Protein AF-A0A355UVQ5-F1 (afdb_monomer_lite)

Structure (mmCIF, N/CA/C/O backbone):
data_AF-A0A355UVQ5-F1
#
_entry.id   AF-A0A355UVQ5-F1
#
loop_
_atom_site.group_PDB
_atom_site.id
_atom_site.type_symbol
_atom_site.label_atom_id
_atom_site.label_alt_id
_atom_site.label_comp_id
_atom_site.label_asym_id
_atom_site.label_entity_id
_atom_site.label_seq_id
_atom_site.pdbx_PDB_ins_code
_atom_site.Cartn_x
_atom_site.Cartn_y
_atom_site.Cartn_z
_atom_site.occupancy
_atom_site.B_iso_or_equiv
_atom_site.auth_seq_id
_atom_site.auth_comp_id
_atom_site.auth_asym_id
_atom_site.auth_atom_id
_atom_site.pdbx_PDB_model_num
ATOM 1 N N . MET A 1 1 ? 0.083 -10.992 -23.118 1.00 61.03 1 MET A N 1
ATOM 2 C CA . MET A 1 1 ? -0.703 -11.512 -21.968 1.00 61.03 1 MET A CA 1
ATOM 3 C C . MET A 1 1 ? 0.109 -11.574 -20.675 1.00 61.03 1 MET A C 1
ATOM 5 O O . MET A 1 1 ? -0.439 -11.226 -19.639 1.00 61.03 1 MET A O 1
ATOM 9 N N . ALA A 1 2 ? 1.395 -11.951 -20.711 1.00 70.81 2 ALA A N 1
ATOM 10 C CA . ALA A 1 2 ? 2.245 -12.010 -19.515 1.00 70.81 2 ALA A CA 1
ATOM 11 C C . ALA A 1 2 ? 2.401 -10.656 -18.786 1.00 70.81 2 ALA A C 1
ATOM 13 O O . ALA A 1 2 ? 2.372 -10.621 -17.561 1.00 70.81 2 ALA A O 1
ATOM 14 N N . ASP A 1 3 ? 2.484 -9.538 -19.511 1.00 72.88 3 ASP A N 1
ATOM 15 C CA . ASP A 1 3 ? 2.725 -8.221 -18.894 1.00 72.88 3 ASP A CA 1
ATOM 16 C C . ASP A 1 3 ? 1.530 -7.683 -18.099 1.00 72.88 3 ASP A C 1
ATOM 18 O O . ASP A 1 3 ? 1.706 -7.071 -17.047 1.00 72.88 3 ASP A O 1
ATOM 22 N N . ALA A 1 4 ? 0.306 -7.987 -18.540 1.00 74.50 4 ALA A N 1
ATOM 23 C CA . ALA A 1 4 ? -0.904 -7.648 -17.793 1.00 74.50 4 ALA A CA 1
ATOM 24 C C . ALA A 1 4 ? -0.960 -8.401 -16.454 1.00 74.50 4 ALA A C 1
ATOM 26 O O . ALA A 1 4 ? -1.314 -7.822 -15.430 1.00 74.50 4 ALA A O 1
ATOM 27 N N . LEU A 1 5 ? -0.544 -9.674 -16.440 1.00 80.94 5 LEU A N 1
ATOM 28 C CA . LEU A 1 5 ? -0.437 -10.458 -15.208 1.00 80.94 5 LEU A CA 1
ATOM 29 C C . LEU A 1 5 ? 0.620 -9.882 -14.260 1.00 80.94 5 LEU A C 1
ATOM 31 O O . LEU A 1 5 ? 0.364 -9.830 -13.063 1.00 80.94 5 LEU A O 1
ATOM 35 N N . MET A 1 6 ? 1.751 -9.389 -14.778 1.00 79.06 6 MET A N 1
ATOM 36 C CA . MET A 1 6 ? 2.796 -8.754 -13.960 1.00 79.06 6 MET A CA 1
ATOM 37 C C . MET A 1 6 ? 2.342 -7.440 -13.307 1.00 79.06 6 MET A C 1
ATOM 39 O O . MET A 1 6 ? 2.811 -7.115 -12.219 1.00 79.06 6 MET A O 1
ATOM 43 N N . MET A 1 7 ? 1.420 -6.699 -13.932 1.00 76.62 7 MET A N 1
ATOM 44 C CA . MET A 1 7 ? 0.816 -5.505 -13.325 1.00 76.62 7 MET A CA 1
ATOM 45 C C . MET A 1 7 ? -0.298 -5.841 -12.331 1.00 76.62 7 MET A C 1
ATOM 47 O O . MET A 1 7 ? -0.395 -5.215 -11.278 1.00 76.62 7 MET A O 1
ATOM 51 N N . ILE A 1 8 ? -1.153 -6.811 -12.659 1.00 84.56 8 ILE A N 1
ATOM 52 C CA . ILE A 1 8 ? -2.350 -7.119 -11.865 1.00 84.56 8 ILE A CA 1
ATOM 53 C C . ILE A 1 8 ? -1.999 -7.952 -10.626 1.00 84.56 8 ILE A C 1
ATOM 55 O O . ILE A 1 8 ? -2.594 -7.750 -9.566 1.00 84.56 8 ILE A O 1
ATOM 59 N N . SER A 1 9 ? -1.017 -8.856 -10.708 1.00 86.50 9 SER A N 1
ATOM 60 C CA . SER A 1 9 ? -0.668 -9.743 -9.595 1.00 86.50 9 SER A CA 1
ATOM 61 C C . SER A 1 9 ? -0.261 -9.019 -8.302 1.00 86.50 9 SER A C 1
ATOM 63 O O . SER A 1 9 ? -0.811 -9.384 -7.261 1.00 86.50 9 SER A O 1
ATOM 65 N N . PRO A 1 10 ? 0.623 -7.994 -8.292 1.00 84.94 10 PRO A N 1
ATOM 66 C CA . PRO A 1 10 ? 0.975 -7.295 -7.054 1.00 84.94 10 PRO A CA 1
ATOM 67 C C . PRO A 1 10 ? -0.198 -6.499 -6.468 1.00 84.94 10 PRO A C 1
ATOM 69 O O . PRO A 1 10 ? -0.314 -6.402 -5.249 1.00 84.94 10 PRO A O 1
ATOM 72 N N . VAL A 1 11 ? -1.094 -5.973 -7.310 1.00 87.69 11 VAL A N 1
ATOM 73 C CA . VAL A 1 11 ? -2.294 -5.235 -6.879 1.00 87.69 11 VAL A CA 1
ATOM 74 C C . VAL A 1 11 ? -3.277 -6.168 -6.171 1.00 87.69 11 VAL A C 1
ATOM 76 O O . VAL A 1 11 ? -3.756 -5.858 -5.082 1.00 87.69 11 VAL A O 1
ATOM 79 N N . VAL A 1 12 ? -3.534 -7.342 -6.755 1.00 90.75 12 VAL A N 1
ATOM 80 C CA . VAL A 1 12 ? -4.415 -8.359 -6.165 1.00 90.75 12 VAL A CA 1
ATOM 81 C C . VAL A 1 12 ? -3.822 -8.905 -4.863 1.00 90.75 12 VAL A C 1
ATOM 83 O O . VAL A 1 12 ? -4.527 -8.988 -3.859 1.00 90.75 12 VAL A O 1
ATOM 86 N N . LEU A 1 13 ? -2.521 -9.211 -4.839 1.00 90.75 13 LEU A N 1
ATOM 87 C CA . LEU A 1 13 ? -1.817 -9.627 -3.619 1.00 90.75 13 LEU A CA 1
ATOM 88 C C . LEU A 1 13 ? -1.901 -8.567 -2.515 1.00 90.75 13 LEU A C 1
ATOM 9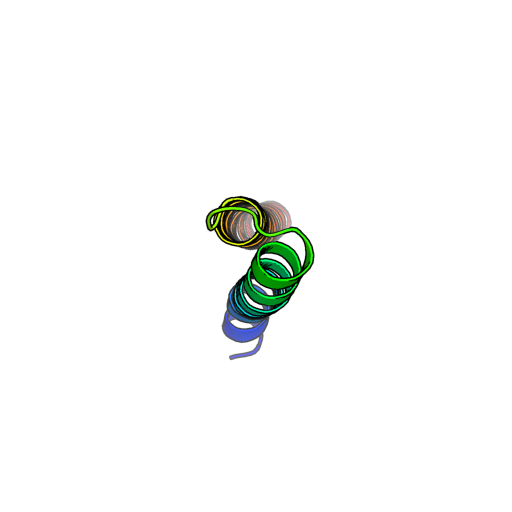0 O O . LEU A 1 13 ? -2.236 -8.899 -1.379 1.00 90.75 13 LEU A O 1
ATOM 94 N N . GLY A 1 14 ? -1.643 -7.300 -2.848 1.00 88.12 14 GLY A N 1
ATOM 95 C CA . GLY A 1 14 ? -1.725 -6.185 -1.905 1.00 88.12 14 GLY A CA 1
ATOM 96 C C . GLY A 1 14 ? -3.129 -5.991 -1.333 1.00 88.12 14 GLY A C 1
ATOM 97 O O . GLY A 1 14 ? -3.272 -5.755 -0.136 1.00 88.12 14 GLY A O 1
ATOM 98 N N . LEU A 1 15 ? -4.167 -6.175 -2.154 1.00 90.38 15 LEU A N 1
ATOM 99 C CA . LEU A 1 15 ? -5.563 -6.112 -1.723 1.00 90.38 15 LEU A CA 1
ATOM 100 C C . LEU A 1 15 ? -5.904 -7.219 -0.712 1.00 90.38 15 LEU A C 1
ATOM 102 O O . LEU A 1 15 ? -6.433 -6.929 0.359 1.00 90.38 15 LEU A O 1
ATOM 106 N N . PHE A 1 16 ? -5.583 -8.481 -1.017 1.00 92.56 16 PHE A N 1
ATOM 107 C CA . PHE A 1 16 ? -5.885 -9.600 -0.114 1.00 92.56 16 PHE A CA 1
ATOM 108 C C . PHE A 1 16 ? -5.088 -9.528 1.193 1.00 92.56 16 PHE A C 1
ATOM 110 O O . PHE A 1 16 ? -5.656 -9.727 2.269 1.00 92.56 16 PHE A O 1
ATOM 117 N N . LEU A 1 17 ? -3.792 -9.212 1.113 1.00 92.00 17 LEU A N 1
ATOM 118 C CA . LEU A 1 17 ? -2.941 -9.047 2.293 1.00 92.00 17 LEU A CA 1
ATOM 119 C C . LEU A 1 17 ? -3.375 -7.852 3.140 1.00 92.00 17 LEU A C 1
ATOM 121 O O . LEU A 1 17 ? -3.397 -7.952 4.364 1.00 92.00 17 LEU A O 1
ATOM 125 N N . GLY A 1 18 ? -3.773 -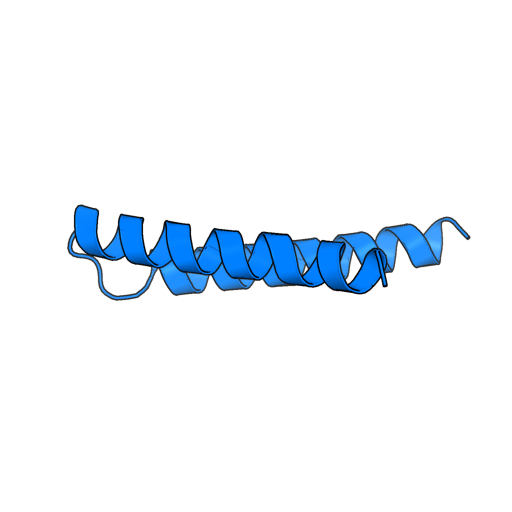6.753 2.503 1.00 90.25 18 GLY A N 1
ATOM 126 C CA . GLY A 1 18 ? -4.275 -5.568 3.181 1.00 90.25 18 GLY A CA 1
ATOM 127 C C . GLY A 1 18 ? -5.564 -5.828 3.937 1.00 90.25 18 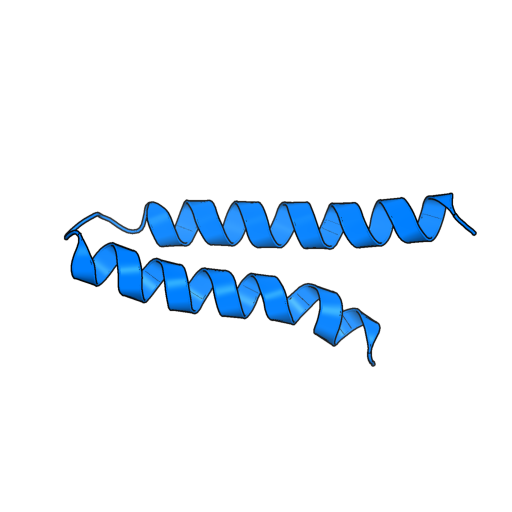GLY A C 1
ATOM 128 O O . GLY A 1 18 ? -5.635 -5.515 5.119 1.00 90.25 18 GLY A O 1
ATOM 129 N N . ILE A 1 19 ? -6.538 -6.498 3.313 1.00 91.88 19 ILE A N 1
ATOM 130 C CA . ILE A 1 19 ? -7.802 -6.847 3.975 1.00 91.88 19 ILE A CA 1
ATOM 131 C C . ILE A 1 19 ? -7.551 -7.797 5.151 1.00 91.88 19 ILE A C 1
ATOM 133 O O . ILE A 1 19 ? -8.162 -7.651 6.211 1.00 91.88 19 ILE A O 1
ATOM 137 N N . ALA A 1 20 ? -6.658 -8.777 4.982 1.00 91.94 20 ALA A N 1
ATOM 138 C CA . ALA A 1 20 ? -6.294 -9.700 6.052 1.00 91.94 20 ALA A CA 1
ATOM 139 C C . ALA A 1 20 ? -5.598 -8.976 7.218 1.00 91.94 20 ALA A C 1
ATOM 141 O O . ALA A 1 20 ? -5.929 -9.231 8.378 1.00 91.94 20 ALA A O 1
ATOM 142 N N . ALA A 1 21 ? -4.681 -8.053 6.920 1.00 90.50 21 ALA A N 1
ATOM 143 C CA . ALA A 1 21 ? -3.997 -7.233 7.913 1.00 90.50 21 ALA A CA 1
ATOM 144 C C . ALA A 1 21 ? -4.970 -6.290 8.634 1.00 90.50 21 ALA A C 1
ATOM 146 O O . ALA A 1 21 ? -5.015 -6.301 9.862 1.00 90.50 21 ALA A O 1
ATOM 147 N N . ASP A 1 22 ? -5.813 -5.558 7.901 1.00 91.00 22 ASP A N 1
ATOM 148 C CA . ASP A 1 22 ? -6.796 -4.636 8.478 1.00 91.00 22 ASP A CA 1
ATOM 149 C C . ASP A 1 22 ? -7.754 -5.367 9.432 1.00 91.00 22 ASP A C 1
ATOM 151 O O . ASP A 1 22 ? -7.988 -4.923 10.557 1.00 91.00 22 ASP A O 1
ATOM 155 N N . ARG A 1 23 ? -8.218 -6.567 9.053 1.00 91.25 23 ARG A N 1
ATOM 156 C CA . ARG A 1 23 ? -9.035 -7.424 9.931 1.00 91.25 23 ARG A CA 1
ATOM 157 C C . ARG A 1 23 ? -8.278 -7.941 11.153 1.00 91.25 23 ARG A C 1
ATOM 159 O O . ARG A 1 23 ? -8.887 -8.112 12.205 1.00 91.25 23 ARG A O 1
ATOM 166 N N . ARG A 1 24 ? -6.979 -8.226 11.029 1.00 92.81 24 ARG A N 1
ATOM 167 C CA . ARG A 1 24 ? -6.158 -8.754 12.130 1.00 92.81 24 ARG A CA 1
ATOM 168 C C . ARG A 1 24 ? -5.799 -7.680 13.155 1.00 92.81 24 ARG A C 1
ATOM 170 O O . ARG A 1 24 ? -5.769 -7.989 14.343 1.00 92.81 24 ARG A O 1
ATOM 177 N N . PHE A 1 25 ? -5.519 -6.461 12.704 1.00 90.88 25 PHE A N 1
ATOM 178 C CA . PHE A 1 25 ? -5.110 -5.343 13.558 1.00 90.88 25 PHE A CA 1
ATOM 179 C C . PHE A 1 25 ? -6.279 -4.444 13.986 1.00 90.88 25 PHE A C 1
ATOM 181 O O . PHE A 1 25 ? -6.079 -3.538 14.790 1.00 90.88 25 PHE A O 1
ATOM 188 N N . GLY A 1 26 ? -7.495 -4.696 13.485 1.00 88.62 26 GLY A N 1
ATOM 189 C CA . GLY A 1 26 ? -8.676 -3.884 13.790 1.00 88.62 26 GLY A CA 1
ATOM 190 C C . GLY A 1 26 ? -8.577 -2.460 13.241 1.00 88.62 26 GLY A C 1
ATOM 191 O O . GLY A 1 26 ? -9.251 -1.558 13.735 1.00 88.62 26 GLY A O 1
ATOM 192 N N . THR A 1 27 ? -7.714 -2.238 12.250 1.00 83.31 27 THR A N 1
ATOM 193 C CA . THR A 1 27 ? -7.545 -0.937 11.612 1.00 83.31 27 THR A CA 1
ATOM 194 C C . THR A 1 27 ? -8.653 -0.718 10.581 1.00 83.31 27 THR A C 1
ATOM 196 O O . THR A 1 27 ? -9.157 -1.659 9.965 1.00 83.31 27 THR A O 1
ATOM 199 N N . ALA A 1 28 ? -9.032 0.547 10.360 1.00 81.00 28 ALA A N 1
ATOM 200 C CA . ALA A 1 28 ? -9.746 0.969 9.144 1.00 81.00 28 ALA A CA 1
ATOM 201 C C . ALA A 1 28 ? -8.922 0.559 7.891 1.00 81.00 28 ALA A C 1
ATOM 203 O O . ALA A 1 28 ? -7.814 0.073 8.092 1.00 81.00 28 ALA A O 1
ATOM 204 N N . PRO A 1 29 ? -9.367 0.734 6.625 1.00 87.38 29 PRO A N 1
ATOM 205 C CA . PRO A 1 29 ? -8.730 0.114 5.447 1.00 87.38 29 PRO A CA 1
ATOM 206 C C . PRO A 1 29 ? -7.362 0.733 5.054 1.00 87.38 29 PRO A C 1
ATOM 208 O O . PRO A 1 29 ? -7.088 0.988 3.884 1.00 87.38 29 PRO A O 1
ATOM 211 N N . LEU A 1 30 ? -6.505 1.026 6.030 1.00 91.31 30 LEU A N 1
ATOM 212 C CA . LEU A 1 30 ? -5.220 1.700 5.935 1.00 91.31 30 LEU A CA 1
ATOM 213 C C . LEU A 1 30 ? -4.155 0.769 5.360 1.00 91.31 30 LEU A C 1
ATOM 215 O O . LEU A 1 30 ? -3.429 1.192 4.461 1.00 91.31 30 LEU A O 1
ATOM 219 N N . PHE A 1 31 ? -4.071 -0.488 5.817 1.00 88.94 31 PHE A N 1
ATOM 220 C CA . PHE A 1 31 ? -3.125 -1.444 5.235 1.00 88.94 31 PHE A CA 1
ATOM 221 C C . PHE A 1 31 ? -3.530 -1.797 3.809 1.00 88.94 31 PHE A C 1
ATOM 223 O O . PHE A 1 31 ? -2.671 -1.851 2.930 1.00 88.94 31 PHE A O 1
ATOM 230 N N . THR A 1 32 ? -4.830 -1.961 3.555 1.00 89.81 32 THR A N 1
ATOM 231 C CA . THR A 1 32 ? -5.368 -2.160 2.205 1.00 89.81 32 THR A CA 1
ATOM 232 C C . THR A 1 32 ? -5.012 -1.007 1.277 1.00 89.81 32 THR A C 1
ATOM 234 O O . THR A 1 32 ? -4.460 -1.253 0.207 1.00 89.81 32 THR A O 1
ATOM 237 N N . LEU A 1 33 ? -5.258 0.242 1.683 1.00 92.56 33 LEU A N 1
ATOM 238 C CA . LEU A 1 33 ? -4.912 1.418 0.880 1.00 92.56 33 LEU A CA 1
ATOM 239 C C . LEU A 1 33 ? -3.400 1.544 0.661 1.00 92.56 33 LEU A C 1
ATOM 241 O O . LEU A 1 33 ? -2.971 1.789 -0.465 1.00 92.56 33 LEU A O 1
ATOM 245 N N . GLY A 1 34 ? -2.588 1.333 1.700 1.00 93.56 34 GLY A N 1
ATOM 246 C CA . GLY A 1 34 ? -1.129 1.405 1.603 1.00 93.56 34 GLY A CA 1
ATOM 247 C C . GLY A 1 34 ? -0.542 0.348 0.667 1.00 93.56 34 GLY A C 1
ATOM 248 O O . GLY A 1 34 ? 0.283 0.667 -0.191 1.00 93.56 34 GLY A O 1
ATOM 249 N N . LEU A 1 35 ? -0.999 -0.902 0.780 1.00 90.19 35 LEU A N 1
ATOM 250 C CA . LEU A 1 35 ? -0.549 -1.998 -0.080 1.00 90.19 35 LEU A CA 1
ATOM 251 C C . LEU A 1 35 ? -1.046 -1.857 -1.520 1.00 90.19 35 LEU A C 1
ATOM 253 O O . LEU A 1 35 ? -0.301 -2.178 -2.445 1.00 90.19 35 LEU A O 1
ATOM 257 N N . LEU A 1 36 ? -2.256 -1.330 -1.730 1.00 91.88 36 LEU A N 1
ATOM 258 C CA . LEU A 1 36 ? -2.742 -0.973 -3.065 1.00 91.88 36 LEU A CA 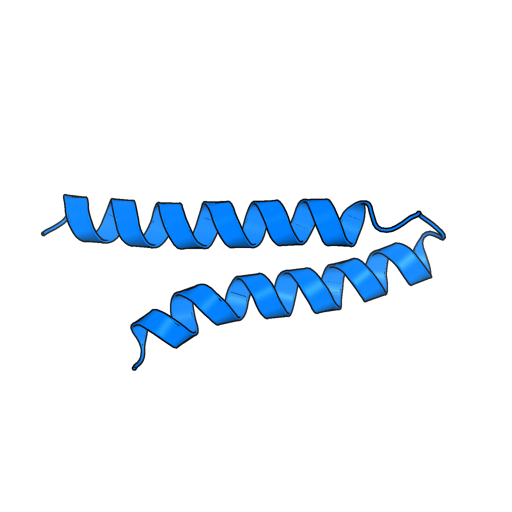1
ATOM 259 C C . LEU A 1 36 ? -1.855 0.086 -3.716 1.00 91.88 36 LEU A C 1
ATOM 261 O O . LEU A 1 36 ? -1.449 -0.078 -4.867 1.00 91.88 36 LEU A O 1
ATOM 265 N N . LEU A 1 37 ? -1.523 1.145 -2.974 1.00 93.88 37 LEU A N 1
ATOM 266 C CA . LEU A 1 37 ? -0.671 2.224 -3.467 1.00 93.88 37 LEU A CA 1
ATOM 267 C C . LEU A 1 37 ? 0.726 1.699 -3.823 1.00 93.88 37 LEU A C 1
ATOM 269 O O . LEU A 1 37 ? 1.242 1.995 -4.900 1.00 93.88 37 LEU A O 1
ATOM 273 N N . LEU A 1 38 ? 1.307 0.858 -2.960 1.00 91.56 38 LEU A N 1
ATOM 274 C CA . LEU A 1 38 ? 2.584 0.190 -3.222 1.00 91.56 38 LEU A CA 1
ATOM 275 C C . LEU A 1 38 ? 2.524 -0.707 -4.461 1.00 91.56 38 LEU A C 1
ATOM 277 O O . LEU A 1 38 ? 3.415 -0.634 -5.308 1.00 91.56 38 LEU A O 1
ATOM 281 N N . GLY A 1 39 ? 1.481 -1.530 -4.600 1.00 88.12 39 GLY A N 1
ATOM 282 C CA . GLY A 1 39 ? 1.285 -2.387 -5.770 1.00 88.12 39 GLY A CA 1
ATOM 283 C C . GLY A 1 39 ? 1.199 -1.577 -7.064 1.00 88.12 39 GLY A C 1
ATOM 284 O O . GLY A 1 39 ? 1.831 -1.930 -8.060 1.00 88.12 39 GLY A O 1
ATOM 285 N N . PHE A 1 40 ? 0.500 -0.443 -7.022 1.00 89.94 40 PHE A N 1
ATOM 286 C CA . PHE A 1 40 ? 0.364 0.472 -8.151 1.00 89.94 40 PHE A CA 1
ATOM 287 C C . PHE A 1 40 ? 1.701 1.122 -8.533 1.00 89.94 40 PHE A C 1
ATOM 289 O O . PHE A 1 40 ? 2.113 1.050 -9.691 1.00 89.94 40 PHE A O 1
ATOM 296 N N . VAL A 1 41 ? 2.429 1.684 -7.560 1.00 92.69 41 VAL A N 1
ATOM 297 C CA . VAL A 1 41 ? 3.759 2.279 -7.779 1.00 92.69 41 VAL A CA 1
ATOM 298 C C . VAL A 1 41 ? 4.737 1.244 -8.332 1.00 92.69 41 VAL A C 1
ATOM 300 O O . VAL A 1 41 ? 5.458 1.531 -9.283 1.00 92.69 41 VAL A O 1
ATOM 303 N N . THR A 1 42 ? 4.735 0.026 -7.790 1.00 88.69 42 THR A N 1
ATOM 304 C CA . THR A 1 42 ? 5.624 -1.053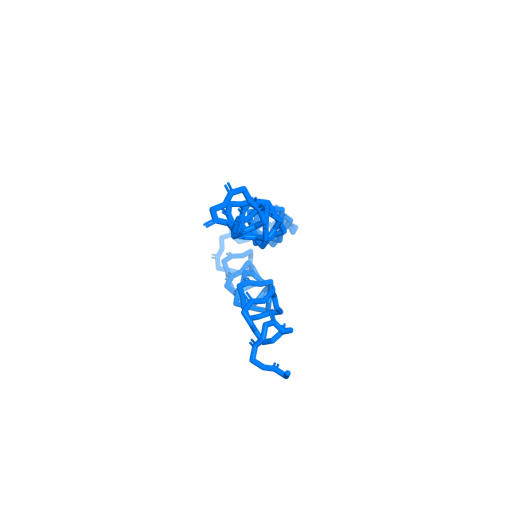 -8.247 1.00 88.69 42 THR A CA 1
ATOM 305 C C . THR A 1 42 ? 5.304 -1.470 -9.683 1.00 88.69 42 THR A C 1
ATOM 307 O O . THR A 1 42 ? 6.216 -1.619 -10.499 1.00 88.69 42 THR A O 1
ATOM 310 N N . GLY A 1 43 ? 4.015 -1.596 -10.020 1.00 86.25 43 GLY A N 1
ATOM 311 C CA . GLY A 1 43 ? 3.558 -1.877 -11.381 1.00 86.25 43 GLY A CA 1
ATOM 312 C C . GLY A 1 43 ? 4.036 -0.815 -12.373 1.00 86.25 43 GLY A C 1
ATOM 313 O O . GLY A 1 43 ? 4.708 -1.143 -13.352 1.00 86.25 43 GLY A O 1
ATOM 314 N N . PHE A 1 44 ? 3.795 0.464 -12.076 1.00 87.94 44 PHE A N 1
ATOM 315 C CA . PHE A 1 44 ? 4.247 1.579 -12.917 1.00 87.94 44 PHE A CA 1
ATOM 316 C C . PHE A 1 44 ? 5.771 1.669 -13.020 1.00 87.94 44 PHE A C 1
ATOM 318 O O . PHE A 1 44 ? 6.305 1.857 -14.113 1.00 87.94 44 PHE A O 1
ATOM 325 N N . TYR A 1 45 ? 6.486 1.485 -11.910 1.00 88.81 45 TYR A N 1
ATOM 326 C CA . TYR A 1 45 ? 7.946 1.503 -11.895 1.00 88.81 45 TYR A CA 1
ATOM 327 C C . TYR A 1 45 ? 8.534 0.389 -12.766 1.00 88.81 45 TYR A C 1
ATOM 329 O O . TYR A 1 45 ? 9.493 0.617 -13.502 1.00 88.81 45 TYR A O 1
ATOM 337 N N . SER A 1 46 ? 7.941 -0.808 -12.735 1.00 85.19 46 SER A N 1
ATOM 338 C CA . SER A 1 46 ? 8.384 -1.927 -13.569 1.00 85.19 46 SER A CA 1
ATOM 339 C C . SER A 1 46 ? 8.179 -1.670 -15.067 1.00 85.19 46 SER A C 1
ATOM 341 O O . SER A 1 46 ? 9.082 -1.962 -15.853 1.00 85.19 46 SER A O 1
ATOM 343 N N . MET A 1 47 ? 7.057 -1.051 -15.460 1.00 85.25 47 MET A N 1
ATOM 344 C CA . MET A 1 47 ? 6.830 -0.610 -16.841 1.00 85.25 47 MET A CA 1
ATOM 345 C C . MET A 1 47 ? 7.821 0.475 -17.257 1.00 85.25 47 MET A C 1
ATOM 347 O O . MET A 1 47 ? 8.452 0.350 -18.303 1.00 85.25 47 MET A O 1
ATOM 351 N N . TYR A 1 48 ? 7.994 1.512 -16.433 1.00 87.81 48 TYR A N 1
ATOM 352 C CA . TYR A 1 48 ? 8.920 2.607 -16.720 1.00 87.81 48 TYR A CA 1
ATOM 353 C C . TYR A 1 48 ? 10.355 2.099 -16.895 1.00 87.81 48 TYR A C 1
ATOM 355 O O . TYR A 1 48 ? 11.037 2.449 -17.855 1.00 87.81 48 TYR A O 1
ATOM 363 N N . ARG A 1 49 ? 10.803 1.215 -15.996 1.00 87.38 49 ARG A N 1
ATOM 364 C CA . ARG A 1 49 ? 12.129 0.598 -16.072 1.00 87.38 49 ARG A CA 1
ATOM 365 C C . ARG A 1 49 ? 12.295 -0.251 -17.332 1.00 87.38 49 ARG A C 1
ATOM 367 O O . ARG A 1 49 ? 13.367 -0.208 -17.924 1.00 87.38 49 ARG A O 1
ATOM 374 N N . ARG A 1 50 ? 11.274 -1.016 -17.735 1.00 84.50 50 ARG A N 1
ATOM 375 C CA . ARG A 1 50 ? 11.309 -1.787 -18.988 1.00 84.50 50 ARG A CA 1
ATOM 376 C C . ARG A 1 50 ? 11.410 -0.870 -20.201 1.00 84.50 50 ARG A C 1
ATOM 378 O O . ARG A 1 50 ? 12.318 -1.053 -20.991 1.00 84.50 50 ARG A O 1
ATOM 385 N N . SER A 1 51 ? 10.576 0.165 -20.271 1.00 83.75 51 SER A N 1
ATOM 386 C CA . SER A 1 51 ? 10.570 1.118 -21.388 1.00 83.75 51 SER A CA 1
ATOM 387 C C . SER A 1 51 ? 11.850 1.952 -21.506 1.00 83.75 51 SER A C 1
ATOM 389 O O . SER A 1 51 ? 12.120 2.476 -22.576 1.00 83.75 51 SER A O 1
ATOM 391 N N . LYS A 1 52 ? 12.613 2.124 -20.419 1.00 83.06 52 LYS A N 1
ATOM 392 C CA . LYS A 1 52 ? 13.911 2.821 -20.425 1.00 83.06 52 LYS A CA 1
ATOM 393 C C . LYS A 1 52 ? 15.084 1.915 -20.829 1.00 83.06 52 LYS A C 1
ATOM 395 O O . LYS A 1 52 ? 16.145 2.422 -21.180 1.00 83.06 52 LYS A O 1
ATOM 400 N N . ASN A 1 53 ? 14.920 0.602 -20.689 1.00 70.12 53 ASN A N 1
ATOM 401 C CA . ASN A 1 53 ? 15.954 -0.390 -20.977 1.00 70.12 53 ASN A CA 1
ATOM 402 C C . ASN A 1 53 ? 15.804 -1.024 -22.375 1.00 70.12 53 ASN A C 1
ATOM 404 O O . ASN A 1 53 ? 16.597 -1.906 -22.706 1.00 70.12 53 ASN A O 1
ATOM 408 N N . GLU A 1 54 ? 14.802 -0.599 -23.149 1.00 53.88 54 GLU A N 1
ATOM 409 C CA . GLU A 1 54 ? 14.696 -0.797 -24.603 1.00 53.88 54 GLU A CA 1
ATOM 410 C C . GLU A 1 54 ? 15.334 0.384 -25.343 1.00 53.88 54 GLU A C 1
ATOM 412 O O . GLU A 1 54 ? 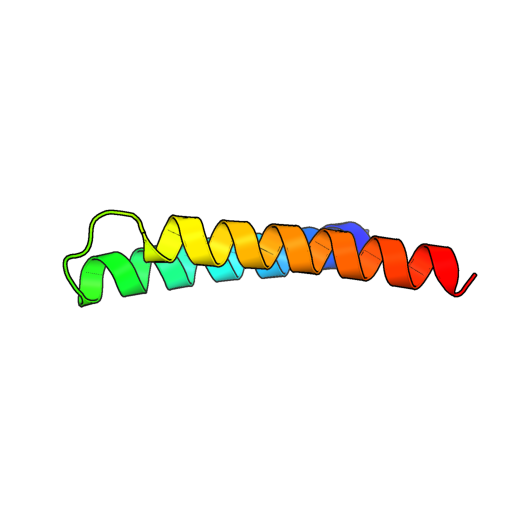15.965 0.132 -26.394 1.00 53.88 54 GLU A O 1
#

Secondary structure (DSSP, 8-state):
-HHHHHHHHHHHHHHHHHHHHHHHHT--THHHHHHHHHHHHHHHHHHHHHHH--

Sequence (54 aa):
MADALMMISPVVLGLFLGIAADRRFGTAPLFTLGLLLLGFVTGFYSMYRRSKNE

Foldseek 3Di:
DVLVCQLVVQLVVQQVVQVVVCVVVVHDSVSSVVSNVVSNVVSVVVVVVVVVVD

pLDDT: mean 85.96, std 7.97, range [53.88, 93.88]

Radius of gyration: 13.16 Å; chains: 1; bounding box: 26×15×38 Å